Protein AF-A0A1W9YPQ0-F1 (afdb_monomer_lite)

Organism: Mycobacterium angelicum (NCBI:txid470074)

Secondary structure (DSSP, 8-state):
--------GGGGTTTTPPPSS-TTT-HHHHS-HHHHSSHHHHHH-HHHHHHHHHHHHHHHTT------

pLDDT: mean 94.63, std 6.1, range [71.12, 98.5]

Radius of gyration: 14.57 Å; chains: 1; bounding box: 30×23×48 Å

InterPro domains:
  IPR003000 Sirtuin family [PF02146] (8-67)
  IPR026590 Sirtuin family, catalytic core domain [PS50305] (1-68)
  IPR026591 Sirtuin, catalytic core small domain superfamily [G3DSA:3.30.1600.10] (17-64)
  IPR029035 DHS-like NAD/FAD-binding domain superfamily [SSF52467] (2-67)

Foldseek 3Di:
DDDDDDDACVQCVVQVQADQDDPPGHPVVVDPCCLQVDPVNCVVCVPVNVVVVVVSVVVVVPTDHDPD

Sequence (68 aa):
MRVAVLSGAGISAESGVPTFRDDKNGLWARFDPYELSSTQGWLRNPERVWGWYLWRHYLVANVEPNDG

Structure (mmCIF, N/CA/C/O backbone):
data_AF-A0A1W9YPQ0-F1
#
_entry.id   AF-A0A1W9YPQ0-F1
#
loop_
_atom_site.group_PDB
_atom_site.id
_atom_site.type_symbol
_atom_site.label_atom_id
_atom_site.label_alt_id
_atom_site.label_comp_id
_atom_site.label_asym_id
_atom_site.label_entity_id
_atom_site.label_seq_id
_atom_site.pdbx_PDB_ins_code
_atom_site.Cartn_x
_atom_site.Cartn_y
_atom_site.Cartn_z
_atom_site.occupancy
_atom_site.B_iso_or_equiv
_atom_site.auth_seq_id
_atom_site.auth_comp_id
_atom_site.auth_asym_id
_atom_site.auth_atom_id
_atom_site.pdbx_PDB_model_num
ATOM 1 N N . MET A 1 1 ? -1.864 6.517 32.986 1.00 71.69 1 MET A N 1
ATOM 2 C CA . MET A 1 1 ? -1.984 5.421 32.000 1.00 71.69 1 MET A CA 1
ATOM 3 C C . MET A 1 1 ? -1.565 5.957 30.639 1.00 71.69 1 MET A C 1
ATOM 5 O O . MET A 1 1 ? -1.928 7.087 30.338 1.00 71.69 1 MET A O 1
ATOM 9 N N . ARG A 1 2 ? -0.769 5.219 29.858 1.00 91.44 2 ARG A N 1
ATOM 10 C CA . ARG A 1 2 ? -0.416 5.593 28.478 1.00 91.44 2 ARG A CA 1
ATOM 11 C C . ARG A 1 2 ? -0.872 4.466 27.557 1.00 91.44 2 ARG A C 1
ATOM 13 O O . ARG A 1 2 ? -0.449 3.334 27.760 1.00 91.44 2 ARG A O 1
ATOM 20 N N . VAL A 1 3 ? -1.749 4.783 26.608 1.00 95.12 3 VAL A N 1
ATOM 21 C CA . VAL A 1 3 ? -2.297 3.839 25.623 1.00 95.12 3 VAL A CA 1
ATOM 22 C C . VAL A 1 3 ? -1.755 4.216 24.247 1.00 95.12 3 VAL A C 1
ATOM 24 O O . VAL A 1 3 ? -1.662 5.402 23.934 1.00 95.12 3 VAL A O 1
ATOM 27 N N . ALA A 1 4 ? -1.386 3.215 23.450 1.00 96.94 4 ALA A N 1
ATOM 28 C CA . ALA A 1 4 ? -0.948 3.368 22.067 1.00 96.94 4 ALA A CA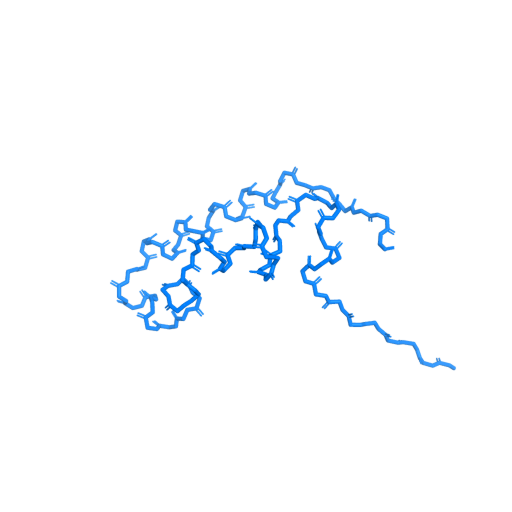 1
ATOM 29 C C . ALA A 1 4 ? -1.582 2.273 21.200 1.00 96.94 4 ALA A C 1
ATOM 31 O O . ALA A 1 4 ? -1.830 1.170 21.686 1.00 96.94 4 ALA A O 1
ATOM 32 N N . VAL A 1 5 ? -1.818 2.588 19.925 1.00 96.12 5 VAL A N 1
ATOM 33 C CA . VAL A 1 5 ? -2.389 1.676 18.926 1.00 96.12 5 VAL A CA 1
ATOM 34 C C . VAL A 1 5 ? -1.483 1.666 17.698 1.00 96.12 5 VAL A C 1
ATOM 36 O O . VAL A 1 5 ? -1.036 2.719 17.246 1.00 96.12 5 VAL A O 1
ATOM 39 N N . LEU A 1 6 ? -1.217 0.474 17.166 1.00 97.69 6 LEU A N 1
ATOM 40 C CA . LEU A 1 6 ? -0.553 0.261 15.884 1.00 97.69 6 LEU A CA 1
ATOM 41 C C . LEU A 1 6 ? -1.547 -0.436 14.959 1.00 97.69 6 LEU A C 1
ATOM 43 O O . LEU A 1 6 ? -2.014 -1.528 15.272 1.00 97.69 6 LEU A O 1
ATOM 47 N N . SER A 1 7 ? -1.849 0.187 13.827 1.00 96.19 7 SER A N 1
ATOM 48 C CA . SER A 1 7 ? -2.720 -0.380 12.804 1.00 96.19 7 SER A CA 1
ATOM 49 C C . SER A 1 7 ? -1.952 -0.634 11.508 1.00 96.19 7 SER A C 1
ATOM 51 O O . SER A 1 7 ? -0.836 -0.155 11.295 1.00 96.19 7 SER A O 1
ATOM 53 N N . GLY A 1 8 ? -2.558 -1.431 10.635 1.00 95.81 8 GLY A N 1
ATOM 54 C CA . GLY A 1 8 ? -2.086 -1.676 9.279 1.00 95.81 8 GLY A CA 1
ATOM 55 C C . GLY A 1 8 ? -3.262 -1.692 8.312 1.00 95.81 8 GLY A C 1
ATOM 56 O O . GLY A 1 8 ? -4.393 -1.434 8.709 1.00 95.81 8 GLY A O 1
ATOM 57 N N . ALA A 1 9 ? -3.016 -2.060 7.052 1.00 95.38 9 ALA A N 1
ATOM 58 C CA . ALA A 1 9 ? -4.041 -2.042 6.000 1.00 95.38 9 ALA A CA 1
ATOM 59 C C . ALA A 1 9 ? -5.317 -2.844 6.336 1.00 95.38 9 ALA A C 1
ATOM 61 O O . ALA A 1 9 ? -6.373 -2.542 5.794 1.00 95.38 9 ALA A O 1
ATOM 62 N N . GLY A 1 10 ? -5.230 -3.839 7.229 1.00 94.44 10 GLY A N 1
ATOM 63 C CA . GLY A 1 10 ? -6.377 -4.635 7.670 1.00 94.44 10 GLY A CA 1
ATOM 64 C C . GLY A 1 10 ? -7.500 -3.811 8.305 1.00 94.44 10 GLY A C 1
ATOM 65 O O . GLY A 1 10 ? -8.656 -4.110 8.044 1.00 94.44 10 GLY A O 1
ATOM 66 N N . ILE A 1 11 ? -7.184 -2.729 9.030 1.00 96.12 11 ILE A N 1
ATOM 67 C CA . ILE A 1 11 ? -8.217 -1.866 9.634 1.00 96.12 11 ILE A CA 1
ATOM 68 C C . ILE A 1 11 ? -9.065 -1.149 8.576 1.00 96.12 11 ILE A C 1
ATOM 70 O O . ILE A 1 11 ? -10.166 -0.710 8.855 1.00 96.12 11 ILE A O 1
ATOM 74 N N . SER A 1 12 ? -8.572 -1.022 7.341 1.00 95.94 12 SER A N 1
ATOM 75 C CA . SER A 1 12 ? -9.301 -0.380 6.242 1.00 95.94 12 SER A CA 1
ATOM 76 C C . SER A 1 12 ? -10.049 -1.379 5.353 1.00 95.94 12 SER A C 1
ATOM 78 O O . SER A 1 12 ? -10.736 -0.961 4.423 1.00 95.94 12 SER A O 1
ATOM 80 N N . ALA A 1 13 ? -9.933 -2.686 5.615 1.00 94.88 13 ALA A N 1
ATOM 81 C CA . ALA A 1 13 ? -10.573 -3.716 4.800 1.00 94.88 13 ALA A CA 1
ATOM 82 C C . ALA A 1 13 ? -12.105 -3.615 4.848 1.00 94.88 13 ALA A C 1
ATOM 84 O O . ALA A 1 13 ? -12.757 -3.754 3.816 1.00 94.88 13 ALA A O 1
ATOM 85 N N . GLU A 1 14 ? -12.670 -3.301 6.016 1.00 95.19 14 GLU A N 1
ATOM 86 C CA . GLU A 1 14 ? -14.118 -3.134 6.208 1.00 95.19 14 GLU A CA 1
ATOM 87 C C . GLU A 1 14 ? -14.665 -1.863 5.546 1.00 95.19 14 GLU A C 1
ATOM 89 O O . GLU A 1 14 ? -15.821 -1.827 5.139 1.00 95.19 14 GLU A O 1
ATOM 94 N N . SER A 1 15 ? -13.807 -0.864 5.313 1.00 96.56 15 SER A N 1
ATOM 95 C CA . SER A 1 15 ? -14.121 0.278 4.442 1.00 96.56 15 SER A CA 1
ATOM 96 C C . SER A 1 15 ? -14.098 -0.083 2.949 1.00 96.56 15 SER A C 1
ATOM 98 O O . SER A 1 15 ? -14.318 0.778 2.108 1.00 96.56 15 SER A O 1
ATOM 100 N N . GLY A 1 16 ? -13.785 -1.328 2.579 1.00 94.38 16 GLY A N 1
ATOM 101 C CA . GLY A 1 16 ? -13.663 -1.756 1.183 1.00 94.38 16 GLY A CA 1
ATOM 102 C C . GLY A 1 16 ? -12.305 -1.455 0.541 1.00 94.38 16 GLY A C 1
ATOM 103 O O . GLY A 1 16 ? -12.158 -1.602 -0.674 1.00 94.38 16 GLY A O 1
ATOM 104 N N . VAL A 1 17 ? -11.288 -1.063 1.321 1.00 95.50 17 VAL A N 1
ATOM 105 C CA . VAL A 1 17 ? -9.926 -0.854 0.807 1.00 95.50 17 VAL A CA 1
ATOM 106 C C . VAL A 1 17 ? -9.184 -2.198 0.745 1.00 95.50 17 VAL A C 1
ATOM 108 O O . VAL A 1 17 ? -8.994 -2.834 1.783 1.00 95.50 17 VAL A O 1
ATOM 111 N N . PRO A 1 18 ? -8.699 -2.645 -0.434 1.00 94.62 18 PRO A N 1
ATOM 112 C CA . PRO A 1 18 ? -7.941 -3.888 -0.542 1.00 94.62 18 PRO A CA 1
ATOM 113 C C . PRO A 1 18 ? -6.675 -3.869 0.317 1.00 94.62 18 PRO A C 1
ATOM 115 O O . PRO A 1 18 ? -5.920 -2.892 0.321 1.00 94.62 18 PRO A O 1
ATOM 118 N N . THR A 1 19 ? -6.395 -4.981 0.996 1.00 95.75 19 THR A N 1
ATOM 119 C CA . THR A 1 19 ? -5.150 -5.141 1.751 1.00 95.75 19 THR A CA 1
ATOM 120 C C . THR A 1 19 ? -4.006 -5.603 0.845 1.00 95.75 19 THR A C 1
ATOM 122 O O . THR A 1 19 ? -4.182 -5.981 -0.315 1.00 95.75 19 THR A O 1
ATOM 125 N N . PHE A 1 20 ? -2.784 -5.573 1.371 1.00 96.12 20 PHE A N 1
ATOM 126 C CA . PHE A 1 20 ? -1.598 -5.918 0.591 1.00 96.12 20 PHE A CA 1
ATOM 127 C C . PHE A 1 20 ? -1.331 -7.423 0.483 1.00 96.12 20 PHE A C 1
ATOM 129 O O . PHE A 1 20 ? -0.870 -7.871 -0.561 1.00 96.12 20 PHE A O 1
ATOM 136 N N . ARG A 1 21 ? -1.580 -8.189 1.554 1.00 94.44 21 ARG A N 1
ATOM 137 C CA . ARG A 1 21 ? -1.090 -9.574 1.720 1.00 94.44 21 ARG A CA 1
ATOM 138 C C . ARG A 1 21 ? -2.193 -10.609 1.955 1.00 94.44 21 ARG A C 1
ATOM 140 O O . ARG A 1 21 ? -1.900 -11.684 2.451 1.00 94.44 21 ARG A O 1
ATOM 147 N N . ASP A 1 22 ? -3.445 -10.278 1.659 1.00 88.19 22 ASP A N 1
ATOM 148 C CA . ASP A 1 22 ? -4.521 -11.270 1.705 1.00 88.19 22 ASP A CA 1
ATOM 149 C C . ASP A 1 22 ? -4.307 -12.356 0.633 1.00 88.19 22 ASP A C 1
ATOM 151 O O . ASP A 1 22 ? -4.020 -12.036 -0.522 1.00 88.19 22 ASP A O 1
ATOM 155 N N . ASP A 1 23 ? -4.449 -13.628 1.012 1.00 71.50 23 ASP A N 1
ATOM 156 C CA . ASP A 1 23 ? -4.133 -14.780 0.155 1.00 71.50 23 ASP A CA 1
ATOM 157 C C . ASP A 1 23 ? -5.063 -14.921 -1.060 1.00 71.50 23 ASP A C 1
ATOM 159 O O . ASP A 1 23 ? -4.684 -15.527 -2.062 1.00 71.50 23 ASP A O 1
ATOM 163 N N . LYS A 1 24 ? -6.289 -14.383 -0.995 1.00 71.12 24 LYS A N 1
ATOM 164 C CA . LYS A 1 24 ? -7.268 -14.490 -2.088 1.00 71.12 24 LYS A CA 1
ATOM 165 C C . LYS A 1 24 ? -7.312 -13.236 -2.946 1.00 71.12 24 LYS A C 1
ATOM 167 O O . LYS A 1 24 ? -7.494 -13.342 -4.155 1.00 71.12 24 LYS A O 1
ATOM 172 N N . ASN A 1 25 ? -7.167 -12.059 -2.336 1.00 78.06 25 ASN A N 1
ATOM 173 C CA . ASN A 1 25 ? -7.422 -10.782 -3.011 1.00 78.06 25 ASN A CA 1
ATOM 174 C C . ASN A 1 25 ? -6.357 -9.702 -2.757 1.00 78.06 25 ASN A C 1
ATOM 176 O O . ASN A 1 25 ? -6.555 -8.546 -3.141 1.00 78.06 25 ASN A O 1
ATOM 180 N N . GLY A 1 26 ? -5.235 -10.047 -2.121 1.00 90.94 26 GLY A N 1
ATOM 181 C CA . GLY A 1 26 ? -4.186 -9.098 -1.766 1.00 90.94 26 GLY A CA 1
ATOM 182 C C . GLY A 1 26 ? -3.559 -8.427 -2.985 1.00 90.94 26 GLY A C 1
ATOM 183 O O . GLY A 1 26 ? -3.317 -9.056 -4.018 1.00 90.94 26 GLY A O 1
ATOM 184 N N . LEU A 1 27 ? -3.245 -7.136 -2.860 1.00 95.31 27 LEU A N 1
ATOM 185 C CA . LEU A 1 27 ? -2.610 -6.382 -3.944 1.00 95.31 27 LEU A CA 1
ATOM 186 C C . LEU A 1 27 ? -1.291 -7.027 -4.398 1.00 95.31 27 LEU A C 1
ATOM 188 O O . LEU A 1 27 ? -1.030 -7.069 -5.595 1.00 95.31 27 LEU A O 1
ATOM 192 N N . TRP A 1 28 ? -0.502 -7.601 -3.487 1.00 94.81 28 TRP A N 1
ATOM 193 C CA . TRP A 1 28 ? 0.773 -8.245 -3.831 1.00 94.81 28 TRP A CA 1
ATOM 194 C C . TRP A 1 28 ? 0.650 -9.656 -4.399 1.00 94.81 28 TRP A C 1
ATOM 196 O O . TRP A 1 28 ? 1.610 -10.155 -4.973 1.00 94.81 28 TRP A O 1
ATOM 206 N N . ALA A 1 29 ? -0.528 -10.278 -4.322 1.00 92.62 29 ALA A N 1
ATOM 207 C CA . ALA A 1 29 ? -0.804 -11.491 -5.088 1.00 92.62 29 ALA A CA 1
ATOM 208 C C . ALA A 1 29 ? -1.061 -11.180 -6.576 1.00 92.62 29 ALA A C 1
ATOM 210 O O . ALA A 1 29 ? -0.934 -12.054 -7.429 1.00 92.62 29 ALA A O 1
ATOM 211 N N . ARG A 1 30 ? -1.435 -9.932 -6.894 1.00 91.38 30 ARG A N 1
ATOM 212 C CA . ARG A 1 30 ? -1.829 -9.496 -8.245 1.00 91.38 30 ARG A CA 1
ATOM 213 C C . ARG A 1 30 ? -0.800 -8.602 -8.926 1.00 91.38 30 ARG A C 1
ATOM 215 O O . ARG A 1 30 ? -0.760 -8.546 -10.151 1.00 91.38 30 ARG A O 1
ATOM 222 N N . PHE A 1 31 ? -0.008 -7.883 -8.141 1.00 93.94 31 PHE A N 1
ATOM 223 C CA . PHE A 1 31 ? 0.964 -6.918 -8.621 1.00 93.94 31 PHE A CA 1
ATOM 224 C C . PHE A 1 31 ? 2.315 -7.128 -7.943 1.00 93.94 31 PHE A C 1
ATOM 226 O O . PHE A 1 31 ? 2.366 -7.342 -6.734 1.00 93.94 31 PHE A O 1
ATOM 233 N N . ASP A 1 32 ? 3.407 -7.000 -8.696 1.00 95.50 32 ASP A N 1
ATOM 234 C CA . ASP A 1 32 ? 4.749 -7.063 -8.119 1.00 95.50 32 ASP A CA 1
ATOM 235 C C . ASP A 1 32 ? 5.064 -5.760 -7.347 1.00 95.50 32 ASP A C 1
ATOM 237 O O . ASP A 1 32 ? 5.143 -4.683 -7.957 1.00 95.50 32 ASP A O 1
ATOM 241 N N . PRO A 1 33 ? 5.271 -5.814 -6.015 1.00 95.69 33 PRO A N 1
ATOM 242 C CA . PRO A 1 33 ? 5.635 -4.636 -5.232 1.00 95.69 33 PRO A CA 1
ATOM 243 C C . PRO A 1 33 ? 6.968 -4.013 -5.662 1.00 95.69 33 PRO A C 1
ATOM 245 O O . PRO A 1 33 ? 7.147 -2.806 -5.497 1.00 95.69 33 PRO A O 1
ATOM 248 N N . TYR A 1 34 ? 7.902 -4.782 -6.227 1.00 97.12 34 TYR A N 1
ATOM 249 C CA . TYR A 1 34 ? 9.184 -4.252 -6.691 1.00 97.12 34 TYR A CA 1
ATOM 250 C C . TYR A 1 34 ? 9.051 -3.459 -7.990 1.00 97.12 34 TYR A C 1
ATOM 252 O O . TYR A 1 34 ? 9.854 -2.556 -8.230 1.00 97.12 34 TYR A O 1
ATOM 260 N N . GLU A 1 35 ? 8.029 -3.724 -8.800 1.00 97.38 35 GLU A N 1
ATOM 261 C CA . GLU A 1 35 ? 7.724 -2.898 -9.969 1.00 97.38 35 GLU A CA 1
ATOM 262 C C . GLU A 1 35 ? 7.009 -1.598 -9.590 1.00 97.38 35 GLU A C 1
ATOM 264 O O . GLU A 1 35 ? 7.220 -0.578 -10.243 1.00 97.38 35 GLU A O 1
ATOM 269 N N . LEU A 1 36 ? 6.166 -1.625 -8.552 1.00 97.44 36 LEU A N 1
ATOM 270 C CA . LEU A 1 36 ? 5.228 -0.536 -8.258 1.00 97.44 36 LEU A CA 1
ATOM 271 C C . LEU A 1 36 ? 5.617 0.353 -7.078 1.00 97.44 36 LEU A C 1
ATOM 273 O O . LEU A 1 36 ? 5.288 1.533 -7.068 1.00 97.44 36 LEU A O 1
ATOM 277 N N . SER A 1 37 ? 6.301 -0.187 -6.076 1.00 95.44 37 SER A N 1
ATOM 278 C CA . SER A 1 37 ? 6.603 0.499 -4.813 1.00 95.44 37 SER A CA 1
ATOM 279 C C . SER A 1 37 ? 8.101 0.493 -4.508 1.00 95.44 37 SER A C 1
ATOM 281 O O . SER A 1 37 ? 8.511 0.372 -3.355 1.00 95.44 37 SER A O 1
ATOM 283 N N . SER A 1 38 ? 8.933 0.638 -5.544 1.00 97.62 38 SER A N 1
ATOM 284 C CA . SER A 1 38 ? 10.384 0.783 -5.409 1.00 97.62 38 SER A CA 1
ATOM 285 C C . SER A 1 38 ? 10.927 1.934 -6.256 1.00 97.62 38 SER A C 1
ATOM 287 O O . SER A 1 38 ? 10.378 2.275 -7.308 1.00 97.62 38 SER A O 1
ATOM 289 N N . THR A 1 39 ? 12.057 2.504 -5.831 1.00 97.94 39 THR A N 1
ATOM 290 C CA . THR A 1 39 ? 12.785 3.523 -6.601 1.00 97.94 39 THR A CA 1
ATOM 291 C C . THR A 1 39 ? 13.209 2.986 -7.968 1.00 97.94 39 THR A C 1
ATOM 293 O O . THR A 1 39 ? 13.127 3.692 -8.968 1.00 97.94 39 THR A O 1
ATOM 296 N N . GLN A 1 40 ? 13.629 1.722 -8.040 1.00 98.38 40 GLN A N 1
ATOM 297 C CA . GLN A 1 40 ? 14.020 1.076 -9.292 1.00 98.38 40 GLN A CA 1
ATOM 298 C C . GLN A 1 40 ? 12.828 0.901 -10.240 1.00 98.38 40 GLN A C 1
ATOM 300 O O . GLN A 1 40 ? 12.991 1.059 -11.449 1.00 98.38 40 GLN A O 1
ATOM 305 N N . GLY A 1 41 ? 11.646 0.581 -9.708 1.00 98.19 41 GLY A N 1
ATOM 306 C CA . GLY A 1 41 ? 10.396 0.506 -10.464 1.00 98.19 41 GLY A CA 1
ATOM 307 C C . GLY A 1 41 ? 10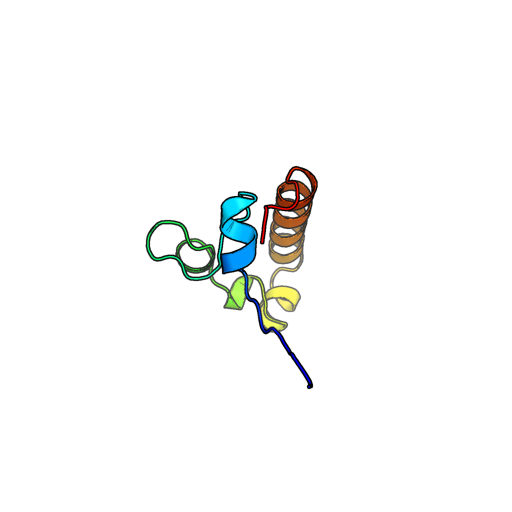.017 1.865 -11.045 1.00 98.19 41 GLY A C 1
ATOM 308 O O . GLY A 1 41 ? 9.790 1.977 -12.249 1.00 98.19 41 GLY A O 1
ATOM 309 N N . TRP A 1 42 ? 10.084 2.916 -10.221 1.00 98.00 42 TRP A N 1
ATOM 310 C CA . TRP A 1 42 ? 9.847 4.297 -10.647 1.00 98.00 42 TRP A CA 1
ATOM 311 C C . TRP A 1 42 ? 10.787 4.746 -11.768 1.00 98.00 42 TRP A C 1
ATOM 313 O O . TRP A 1 42 ? 10.328 5.253 -12.785 1.00 98.00 42 TRP A O 1
ATOM 323 N N . LEU A 1 43 ? 12.097 4.526 -11.617 1.00 98.50 43 LEU A N 1
ATOM 324 C CA . LEU A 1 43 ? 13.084 4.910 -12.632 1.00 98.50 43 LEU A CA 1
ATOM 325 C C . LEU A 1 43 ? 12.899 4.153 -13.953 1.00 98.50 43 LEU A C 1
ATOM 327 O O . LEU A 1 43 ? 13.229 4.678 -15.012 1.00 98.50 43 LEU A O 1
ATOM 331 N N . ARG A 1 44 ? 12.392 2.916 -13.895 1.00 98.38 44 ARG A N 1
ATOM 332 C CA . ARG A 1 44 ? 12.205 2.059 -15.069 1.00 98.38 44 ARG A CA 1
ATOM 333 C C . ARG A 1 44 ? 10.913 2.361 -15.820 1.00 98.38 44 ARG A C 1
ATOM 335 O O . ARG A 1 44 ? 10.911 2.318 -17.045 1.00 98.38 44 ARG A O 1
ATOM 342 N N . ASN A 1 45 ? 9.814 2.590 -15.103 1.00 98.31 45 ASN A N 1
ATOM 343 C CA . ASN A 1 45 ? 8.502 2.830 -15.697 1.00 98.31 45 ASN A CA 1
ATOM 344 C C . ASN A 1 45 ? 7.633 3.727 -14.788 1.00 98.31 45 ASN A C 1
ATOM 346 O O . ASN A 1 45 ? 6.750 3.227 -14.081 1.00 98.31 45 ASN A O 1
ATOM 350 N N . PRO A 1 46 ? 7.863 5.053 -14.797 1.00 98.25 46 PRO A N 1
ATOM 351 C CA . PRO A 1 46 ? 7.143 5.977 -13.924 1.00 98.25 46 PRO A CA 1
ATOM 352 C C . PRO A 1 46 ? 5.650 6.057 -14.262 1.00 98.25 46 PRO A C 1
ATOM 354 O O . PRO A 1 46 ? 4.838 6.230 -13.359 1.00 98.25 46 PRO A O 1
ATOM 357 N N . GLU A 1 47 ? 5.261 5.866 -15.526 1.00 98.44 47 GLU A N 1
ATOM 358 C CA . GLU A 1 47 ? 3.853 5.884 -15.946 1.00 98.44 47 GLU A CA 1
ATOM 359 C C . GLU A 1 47 ? 3.054 4.731 -15.331 1.00 98.44 47 GLU A C 1
ATOM 361 O O . GLU A 1 47 ? 1.949 4.942 -14.832 1.00 98.44 47 GLU A O 1
ATOM 366 N N . ARG A 1 48 ? 3.623 3.517 -15.298 1.00 97.50 48 ARG A N 1
ATOM 367 C CA . ARG A 1 48 ? 2.988 2.356 -14.655 1.00 97.50 48 ARG A CA 1
ATOM 368 C C . ARG A 1 48 ? 2.835 2.562 -13.154 1.00 97.50 48 ARG A C 1
ATOM 370 O O . ARG A 1 48 ? 1.768 2.280 -12.609 1.00 97.50 48 ARG A O 1
ATOM 377 N N . VAL A 1 49 ? 3.881 3.063 -12.493 1.00 98.44 49 VAL A N 1
ATOM 378 C CA . 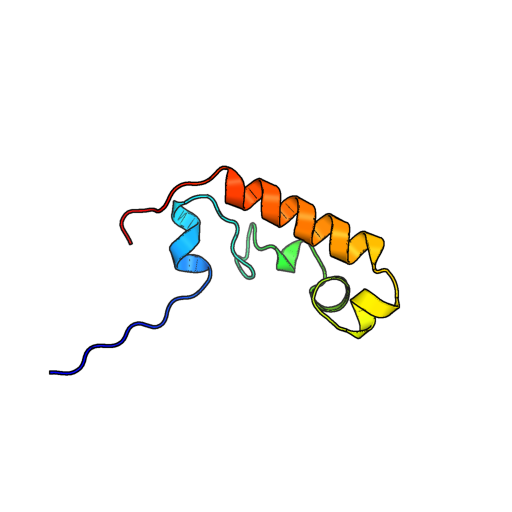VAL A 1 49 ? 3.828 3.365 -11.056 1.00 98.44 49 VAL A CA 1
ATOM 379 C C . VAL A 1 49 ? 2.773 4.433 -10.783 1.00 98.44 49 VAL A C 1
ATOM 381 O O . VAL A 1 49 ? 1.892 4.232 -9.947 1.00 98.44 49 VAL A O 1
ATOM 384 N N . TRP A 1 50 ? 2.818 5.543 -11.520 1.00 98.38 50 TRP A N 1
ATOM 385 C CA . TRP A 1 50 ? 1.880 6.645 -11.345 1.00 98.38 50 TRP A CA 1
ATOM 386 C C . TRP A 1 50 ? 0.438 6.217 -1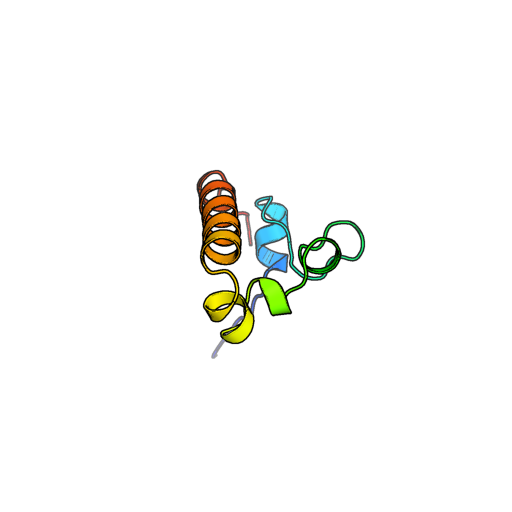1.611 1.00 98.38 50 TRP A C 1
ATOM 388 O O . TRP A 1 50 ? -0.433 6.480 -10.788 1.00 98.38 50 TRP A O 1
ATOM 398 N N . GLY A 1 51 ? 0.186 5.487 -12.700 1.00 98.31 51 GLY A N 1
ATOM 399 C CA . GLY A 1 51 ? -1.1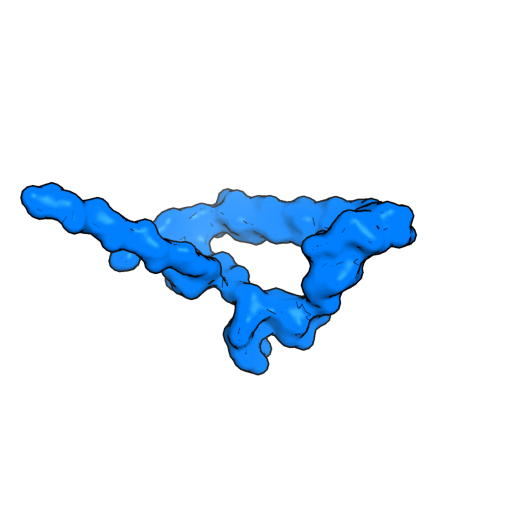37 4.958 -13.026 1.00 98.31 51 GLY A CA 1
ATOM 400 C C . GLY A 1 51 ? -1.692 4.043 -11.933 1.00 98.31 51 GLY A C 1
ATOM 401 O O . GLY A 1 51 ? -2.864 4.153 -1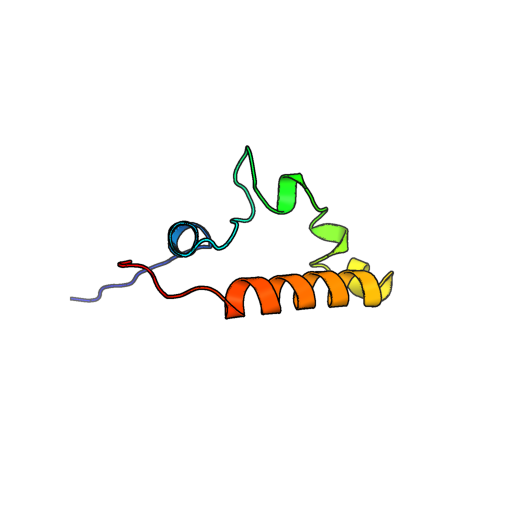1.574 1.00 98.31 51 GLY A O 1
ATOM 402 N N . TRP A 1 52 ? -0.850 3.194 -11.336 1.00 97.88 52 TRP A N 1
ATOM 403 C CA . TRP A 1 52 ? -1.265 2.337 -10.225 1.00 97.88 52 TRP A CA 1
ATOM 404 C C . TRP A 1 52 ? -1.611 3.136 -8.961 1.00 97.88 52 TRP A C 1
ATOM 406 O O . TRP A 1 52 ? -2.634 2.873 -8.324 1.00 97.88 52 TRP A O 1
ATOM 416 N N . TYR A 1 53 ? -0.808 4.145 -8.606 1.00 97.81 53 TYR A N 1
ATOM 417 C CA . TYR A 1 53 ? -1.116 5.016 -7.466 1.00 97.81 53 TYR A CA 1
ATOM 418 C C . TYR A 1 53 ? -2.335 5.910 -7.717 1.00 97.81 53 TYR A C 1
ATOM 420 O O . TYR A 1 53 ? -3.117 6.121 -6.792 1.00 97.81 53 TYR A O 1
ATOM 428 N N . LEU A 1 54 ? -2.549 6.380 -8.948 1.00 98.12 54 LEU A N 1
ATOM 429 C CA . LEU A 1 54 ? -3.730 7.156 -9.324 1.00 98.12 54 LEU A CA 1
ATOM 430 C C . LEU A 1 54 ? -5.005 6.306 -9.239 1.00 98.12 54 LEU A C 1
ATOM 432 O O . LEU A 1 54 ? -6.006 6.750 -8.681 1.00 98.12 54 LEU A O 1
ATOM 436 N N . TRP A 1 55 ? -4.958 5.055 -9.705 1.00 97.12 55 TRP A N 1
ATOM 437 C CA . TRP A 1 55 ? -6.051 4.101 -9.505 1.00 97.12 55 TRP A CA 1
ATOM 438 C C . TRP A 1 55 ? -6.358 3.897 -8.013 1.00 97.12 55 TRP A C 1
ATOM 440 O O . TRP A 1 55 ? -7.517 3.983 -7.606 1.00 97.12 55 TRP A O 1
ATOM 450 N N . ARG A 1 56 ? -5.329 3.701 -7.175 1.00 96.62 56 ARG A N 1
ATOM 451 C CA . ARG A 1 56 ? -5.511 3.585 -5.717 1.00 96.62 56 ARG A CA 1
ATOM 452 C C . ARG A 1 56 ? -6.085 4.850 -5.087 1.00 96.62 56 ARG A C 1
ATOM 454 O O . ARG A 1 56 ? -6.891 4.739 -4.169 1.00 96.62 56 ARG A O 1
ATOM 461 N N . HIS A 1 57 ? -5.681 6.026 -5.562 1.00 97.44 57 HIS A N 1
ATOM 462 C CA . HIS A 1 57 ? -6.212 7.303 -5.094 1.00 97.44 57 HIS A CA 1
ATOM 463 C C . HIS A 1 57 ? -7.724 7.387 -5.328 1.00 97.44 57 HIS A C 1
ATOM 465 O O . HIS A 1 57 ? -8.465 7.646 -4.384 1.00 97.44 57 HIS A O 1
ATOM 471 N N . TYR A 1 58 ? -8.191 7.078 -6.541 1.00 97.62 58 TYR A N 1
ATOM 472 C CA . TYR A 1 58 ? -9.624 7.064 -6.841 1.00 97.62 58 TYR A CA 1
ATOM 473 C C . TYR A 1 58 ? -10.385 5.962 -6.105 1.00 97.62 58 TYR A C 1
ATOM 475 O O . TYR A 1 58 ? -11.530 6.178 -5.722 1.00 97.62 58 TYR A O 1
ATOM 483 N N . LEU A 1 59 ? -9.770 4.800 -5.870 1.00 95.44 59 LEU A N 1
ATOM 484 C CA . LEU A 1 59 ? -10.385 3.752 -5.056 1.00 95.44 59 LEU A CA 1
ATOM 485 C C . LEU A 1 59 ? -10.663 4.261 -3.637 1.00 95.44 59 LEU A C 1
ATOM 487 O O . LEU A 1 59 ? -11.782 4.139 -3.154 1.00 95.44 59 LEU A O 1
ATOM 491 N N . VAL A 1 60 ? -9.658 4.852 -2.983 1.00 96.56 60 VAL A N 1
ATOM 492 C CA . VAL A 1 60 ? -9.785 5.316 -1.592 1.00 96.56 60 VAL A CA 1
ATOM 493 C C . VAL A 1 60 ? -10.681 6.550 -1.478 1.00 96.56 60 VAL A C 1
ATOM 495 O O . VAL A 1 60 ? -11.358 6.716 -0.473 1.00 96.56 60 VAL A O 1
ATOM 498 N N . ALA A 1 61 ? -10.742 7.393 -2.510 1.00 97.62 61 ALA A N 1
ATOM 499 C CA . ALA A 1 61 ? -11.612 8.568 -2.525 1.00 97.62 61 ALA A CA 1
ATOM 500 C C . ALA A 1 61 ? -13.118 8.238 -2.496 1.00 97.62 61 ALA A C 1
ATOM 502 O O . ALA A 1 61 ? -13.918 9.131 -2.243 1.00 97.62 61 ALA A O 1
ATOM 503 N N . ASN A 1 62 ? -13.504 6.989 -2.777 1.00 96.12 62 ASN A N 1
ATOM 504 C CA . ASN A 1 62 ? -14.900 6.542 -2.817 1.00 96.12 62 ASN A CA 1
ATOM 505 C C . ASN A 1 62 ? -15.288 5.657 -1.618 1.00 96.12 62 ASN A C 1
ATOM 507 O O . ASN A 1 62 ? -16.309 4.973 -1.681 1.00 96.12 62 ASN A O 1
ATOM 511 N N . VAL A 1 63 ? -14.475 5.621 -0.557 1.00 97.06 63 VAL A N 1
ATOM 512 C CA . VAL A 1 63 ? -14.773 4.851 0.657 1.00 97.06 63 VAL A CA 1
ATOM 513 C C . VAL A 1 63 ? -14.903 5.754 1.877 1.00 97.06 63 VAL A C 1
ATOM 515 O O . VAL A 1 63 ? -14.288 6.814 1.944 1.00 97.06 63 VAL A O 1
ATOM 518 N N . GLU A 1 64 ? -15.665 5.294 2.864 1.00 97.94 64 GLU A N 1
ATOM 519 C CA . GLU A 1 64 ? -15.855 5.978 4.144 1.00 97.94 64 GLU A CA 1
ATOM 520 C C . GLU A 1 64 ? -15.122 5.238 5.278 1.00 97.94 64 GLU A C 1
ATOM 522 O O . GLU A 1 64 ? -14.846 4.034 5.163 1.00 97.94 64 GLU A O 1
ATOM 527 N N . PRO A 1 65 ? -14.794 5.917 6.392 1.00 97.88 65 PRO A N 1
ATOM 528 C CA . PRO A 1 65 ? -14.310 5.255 7.601 1.00 97.88 65 PRO A CA 1
ATOM 529 C C . PRO A 1 65 ? -15.275 4.160 8.088 1.00 97.88 65 PRO A C 1
ATOM 531 O O . PRO A 1 65 ? -16.489 4.298 7.958 1.00 97.88 65 PRO A O 1
ATOM 534 N N . ASN A 1 66 ? -14.729 3.082 8.653 1.00 96.69 66 ASN A N 1
ATOM 535 C CA . ASN A 1 66 ? -15.497 2.058 9.367 1.00 96.69 66 ASN A CA 1
ATOM 536 C C . ASN A 1 66 ? -15.464 2.311 10.885 1.00 96.69 66 ASN A C 1
ATOM 538 O O . ASN A 1 66 ? -14.853 3.281 11.341 1.00 96.69 66 ASN A O 1
ATOM 542 N N . ASP A 1 67 ? -16.126 1.445 11.651 1.00 95.88 67 ASP A N 1
ATOM 543 C CA . ASP A 1 67 ? -16.317 1.614 13.096 1.00 95.88 67 ASP A CA 1
ATOM 544 C C . ASP A 1 67 ? -15.015 1.508 13.918 1.00 95.88 67 ASP A C 1
ATOM 546 O O . ASP A 1 67 ? -14.973 2.024 15.039 1.00 95.88 67 ASP A O 1
ATOM 550 N N . GLY A 1 68 ? -13.945 0.941 13.341 1.00 79.88 68 GLY A N 1
ATOM 551 C CA . GLY A 1 68 ? -12.613 0.849 13.951 1.00 79.88 68 GLY A CA 1
ATOM 552 C C . GLY A 1 68 ? -12.368 -0.398 14.788 1.00 79.88 68 GLY A C 1
ATOM 553 O O . GLY A 1 68 ? -13.153 -0.674 15.721 1.00 79.88 68 GLY A O 1
#